Protein AF-A0A4Z0JTA6-F1 (afdb_monomer_lite)

pLDDT: mean 86.97, std 18.24, range [42.25, 98.31]

Secondary structure (DSSP, 8-state):
----HHHHHHHHHHHHHHHHHHHHHHHHHHHHHHHTT--HHHHHHHHTS-HHHHHHHHHHHS--------S--PPP-

Radius of gyration: 21.27 Å; chains: 1; bounding box: 42×38×74 Å

Sequence (77 aa):
MTVDQTALVGVVRKVARQRSKINTDYVMAILRAREEGATFGAIAEAAGTSSQAVQEIVRRHGPVKRSEPKTGVADPA

Structure (mmCIF, N/CA/C/O backbone):
data_AF-A0A4Z0JTA6-F1
#
_entry.id   AF-A0A4Z0JTA6-F1
#
loop_
_atom_site.group_PDB
_atom_site.id
_atom_site.type_symbol
_atom_site.label_atom_id
_atom_site.label_alt_id
_atom_site.label_comp_id
_atom_site.label_asym_id
_atom_site.label_entity_id
_atom_site.label_seq_id
_atom_site.pdbx_PDB_ins_code
_atom_site.Cartn_x
_atom_site.Cartn_y
_atom_site.Cartn_z
_atom_site.occupancy
_atom_site.B_iso_or_equiv
_atom_site.auth_seq_id
_atom_site.auth_comp_id
_atom_site.auth_asym_id
_atom_site.auth_atom_id
_atom_site.pdbx_PDB_model_num
ATOM 1 N N . MET A 1 1 ? 30.499 -7.237 -28.734 1.00 51.69 1 MET A N 1
ATOM 2 C CA . MET A 1 1 ? 29.474 -6.204 -28.474 1.00 51.69 1 MET A CA 1
ATOM 3 C C . MET A 1 1 ? 29.711 -5.645 -27.085 1.00 51.69 1 MET A C 1
ATOM 5 O O . MET A 1 1 ? 29.778 -6.433 -26.152 1.00 51.69 1 MET A O 1
ATOM 9 N N . THR A 1 2 ? 29.908 -4.337 -26.946 1.00 77.88 2 THR A N 1
ATOM 10 C CA . THR A 1 2 ? 30.051 -3.677 -25.642 1.00 77.88 2 THR A CA 1
ATOM 11 C C . THR A 1 2 ? 28.717 -3.062 -25.245 1.00 77.88 2 THR A C 1
ATOM 13 O O . THR A 1 2 ? 28.064 -2.387 -26.036 1.00 77.88 2 THR A O 1
ATOM 16 N N . VAL A 1 3 ? 28.283 -3.355 -24.026 1.00 81.50 3 VAL A N 1
ATOM 17 C CA . VAL A 1 3 ? 27.050 -2.819 -23.455 1.00 81.50 3 VAL A CA 1
ATOM 18 C C . VAL A 1 3 ? 27.302 -1.380 -23.005 1.00 81.50 3 VAL A C 1
ATOM 20 O O . VAL A 1 3 ? 28.251 -1.134 -22.260 1.00 81.50 3 VAL A O 1
ATOM 23 N N . ASP A 1 4 ? 26.450 -0.439 -23.418 1.00 91.00 4 ASP A N 1
ATOM 24 C CA . ASP A 1 4 ? 26.481 0.933 -22.900 1.00 91.00 4 ASP A CA 1
ATOM 25 C C . ASP A 1 4 ? 25.978 0.953 -21.446 1.00 91.00 4 ASP A C 1
ATOM 27 O O . ASP A 1 4 ? 24.775 0.897 -21.161 1.00 91.00 4 ASP A O 1
ATOM 31 N N . GLN A 1 5 ? 26.923 1.014 -20.507 1.00 92.12 5 GLN A N 1
ATOM 32 C CA . GLN A 1 5 ? 26.629 1.047 -19.076 1.00 92.12 5 GLN A CA 1
ATOM 33 C C . GLN A 1 5 ? 25.837 2.294 -18.664 1.00 92.12 5 GLN A C 1
ATOM 35 O O . GLN A 1 5 ? 25.001 2.208 -17.762 1.00 92.12 5 GLN A O 1
ATOM 40 N N . THR A 1 6 ? 26.051 3.437 -19.320 1.00 93.62 6 THR A N 1
ATOM 41 C CA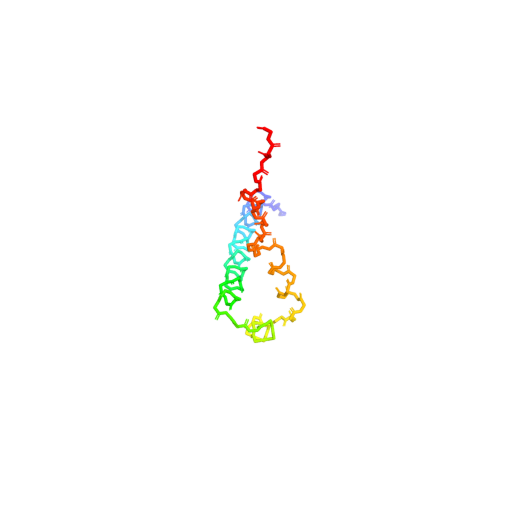 . THR A 1 6 ? 25.352 4.687 -18.990 1.00 93.62 6 THR A CA 1
ATOM 42 C C . THR A 1 6 ? 23.868 4.557 -19.305 1.00 93.62 6 THR A C 1
ATOM 44 O O . THR A 1 6 ? 23.022 4.895 -18.468 1.00 93.62 6 THR A O 1
ATOM 47 N N . ALA A 1 7 ? 23.545 3.996 -20.474 1.00 93.25 7 ALA A N 1
ATOM 48 C CA . ALA A 1 7 ? 22.169 3.719 -20.866 1.00 93.25 7 ALA A CA 1
ATOM 49 C C . ALA A 1 7 ? 21.486 2.755 -19.879 1.00 93.25 7 ALA A C 1
ATOM 51 O O . ALA A 1 7 ? 20.383 3.038 -19.400 1.00 93.25 7 ALA A O 1
ATOM 52 N N . LEU A 1 8 ? 22.161 1.663 -19.495 1.00 95.12 8 LEU A N 1
ATOM 53 C CA . LEU A 1 8 ? 21.620 0.697 -18.532 1.00 95.12 8 LEU A CA 1
ATOM 54 C C . LEU A 1 8 ? 21.359 1.307 -17.151 1.00 95.12 8 LEU A C 1
ATOM 56 O O . LEU A 1 8 ? 20.272 1.140 -16.594 1.00 95.12 8 LEU A O 1
ATOM 60 N N . VAL A 1 9 ? 22.318 2.052 -16.598 1.00 96.81 9 VAL A N 1
ATOM 61 C CA . VAL A 1 9 ? 22.145 2.727 -15.301 1.00 96.81 9 VAL A CA 1
ATOM 62 C C . VAL A 1 9 ? 21.003 3.749 -15.368 1.00 96.81 9 VAL A C 1
ATOM 64 O O . VAL A 1 9 ? 20.236 3.888 -14.410 1.00 96.81 9 VAL A O 1
ATOM 67 N N . GLY A 1 10 ? 20.831 4.429 -16.506 1.00 97.31 10 GLY A N 1
ATOM 68 C CA . GLY A 1 10 ? 19.693 5.314 -16.761 1.00 97.31 10 GLY A CA 1
ATOM 69 C C . GLY A 1 10 ? 18.340 4.603 -16.638 1.00 97.31 10 GLY A C 1
ATOM 70 O O . GLY A 1 10 ? 17.442 5.105 -15.950 1.00 97.31 10 GLY A O 1
ATOM 71 N N . VAL A 1 11 ? 18.208 3.410 -17.231 1.00 96.94 11 VAL A N 1
ATOM 72 C CA . VAL A 1 11 ? 17.001 2.570 -17.127 1.00 96.94 11 VAL A CA 1
ATOM 73 C C . VAL A 1 11 ? 16.746 2.151 -15.679 1.00 96.94 11 VAL A C 1
ATOM 75 O O . VAL A 1 11 ? 15.634 2.341 -15.181 1.00 96.94 11 VAL A O 1
ATOM 78 N N . VAL A 1 12 ? 17.769 1.672 -14.965 1.00 97.38 12 VAL A N 1
ATOM 79 C CA . VAL A 1 12 ? 17.639 1.269 -13.551 1.00 97.38 12 VAL A CA 1
ATOM 80 C C . VAL A 1 12 ? 17.149 2.434 -12.689 1.00 97.38 12 VAL A C 1
ATOM 82 O O . VAL A 1 12 ? 16.214 2.270 -11.906 1.00 97.38 12 VAL A O 1
ATOM 85 N N . ARG A 1 13 ? 17.702 3.643 -12.870 1.00 97.69 13 ARG A N 1
ATOM 86 C CA . ARG A 1 13 ? 17.251 4.847 -12.146 1.00 97.69 13 ARG A CA 1
ATOM 87 C C . ARG A 1 13 ? 15.786 5.177 -12.429 1.00 97.69 13 ARG A C 1
ATOM 89 O O . ARG A 1 13 ? 15.065 5.585 -11.518 1.00 97.69 13 ARG A O 1
ATOM 96 N N . LYS A 1 14 ? 15.334 5.016 -13.676 1.00 97.56 14 LYS A N 1
ATOM 97 C CA . LYS A 1 14 ? 13.929 5.235 -14.050 1.00 97.56 14 LYS A CA 1
ATOM 98 C C . LYS A 1 14 ? 13.010 4.234 -13.343 1.00 97.56 14 LYS A C 1
ATOM 100 O O . LYS A 1 14 ? 12.041 4.659 -12.717 1.00 97.56 14 LYS A O 1
ATOM 105 N N . VAL A 1 15 ? 13.351 2.945 -13.377 1.00 97.38 15 VAL A N 1
ATOM 106 C CA . VAL A 1 15 ? 12.588 1.879 -12.705 1.00 97.38 15 VAL A CA 1
ATOM 107 C C . VAL A 1 15 ? 12.557 2.092 -11.191 1.00 97.38 15 VAL A C 1
ATOM 109 O O . VAL A 1 15 ? 11.494 2.002 -10.580 1.00 97.38 15 VAL A O 1
ATOM 112 N N . ALA A 1 16 ? 13.689 2.449 -10.582 1.00 97.75 16 ALA A N 1
ATOM 113 C CA . ALA A 1 16 ? 13.772 2.714 -9.149 1.00 97.75 16 ALA A CA 1
ATOM 114 C C . ALA A 1 16 ? 12.837 3.854 -8.716 1.00 97.75 16 ALA A C 1
ATOM 116 O O . ALA A 1 16 ? 12.109 3.708 -7.734 1.00 97.75 16 ALA A O 1
ATOM 117 N N . ARG A 1 17 ? 12.790 4.959 -9.476 1.00 97.19 17 ARG A N 1
ATOM 118 C CA . ARG A 1 17 ? 11.861 6.073 -9.213 1.00 97.19 17 ARG A CA 1
ATOM 119 C C . ARG A 1 17 ? 10.401 5.647 -9.328 1.00 97.19 17 ARG A C 1
ATOM 121 O O . ARG A 1 17 ? 9.601 5.989 -8.461 1.00 97.19 17 ARG A O 1
ATOM 128 N N . GLN A 1 18 ? 10.059 4.878 -10.361 1.00 97.25 18 GLN A N 1
ATOM 129 C CA . GLN A 1 18 ? 8.698 4.375 -10.542 1.00 97.25 18 GLN A CA 1
ATOM 130 C C . GLN A 1 18 ? 8.285 3.450 -9.393 1.00 97.25 18 GLN A C 1
ATOM 132 O O . GLN A 1 18 ? 7.221 3.639 -8.809 1.00 97.25 18 GLN A O 1
ATOM 137 N N . ARG A 1 19 ? 9.150 2.503 -9.012 1.00 97.12 19 ARG A N 1
ATOM 138 C CA . ARG A 1 19 ? 8.919 1.610 -7.871 1.00 97.12 19 ARG A CA 1
ATOM 139 C C . ARG A 1 19 ? 8.757 2.390 -6.569 1.00 97.12 19 ARG A C 1
ATOM 141 O O . ARG A 1 19 ? 7.888 2.055 -5.774 1.00 97.12 19 ARG A O 1
ATOM 148 N N . SER A 1 20 ? 9.577 3.421 -6.355 1.00 95.31 20 SER A N 1
ATOM 149 C CA . SER A 1 20 ? 9.477 4.285 -5.177 1.00 95.31 20 SER A CA 1
ATOM 150 C C . SER A 1 20 ? 8.107 4.952 -5.097 1.00 95.31 20 SER A C 1
ATOM 152 O O . SER A 1 20 ? 7.473 4.881 -4.052 1.00 95.31 20 SER A O 1
ATOM 154 N N . LYS A 1 21 ? 7.627 5.533 -6.204 1.00 94.94 21 LYS A N 1
ATOM 155 C CA . LYS A 1 21 ? 6.302 6.159 -6.264 1.00 94.94 21 LYS A CA 1
ATOM 156 C C . LYS A 1 21 ? 5.180 5.155 -5.989 1.00 94.94 21 LYS A C 1
ATOM 158 O O . LYS A 1 21 ? 4.350 5.417 -5.133 1.00 94.94 21 LYS A O 1
ATOM 163 N N . ILE A 1 22 ? 5.204 3.992 -6.647 1.00 94.19 22 ILE A N 1
ATOM 164 C CA . ILE A 1 22 ? 4.209 2.928 -6.425 1.00 94.19 22 ILE A CA 1
ATOM 165 C C . ILE A 1 22 ? 4.181 2.514 -4.952 1.00 94.19 22 ILE A C 1
ATOM 167 O O . ILE A 1 22 ? 3.110 2.349 -4.381 1.00 94.19 22 ILE A O 1
ATOM 171 N N . ASN A 1 23 ? 5.350 2.377 -4.323 1.00 95.50 23 ASN A N 1
ATOM 172 C CA . ASN A 1 23 ? 5.429 2.031 -2.909 1.00 95.50 23 ASN A CA 1
ATOM 173 C C . ASN A 1 23 ? 4.846 3.138 -2.014 1.00 95.50 23 ASN A C 1
ATOM 175 O O . ASN A 1 23 ? 4.127 2.841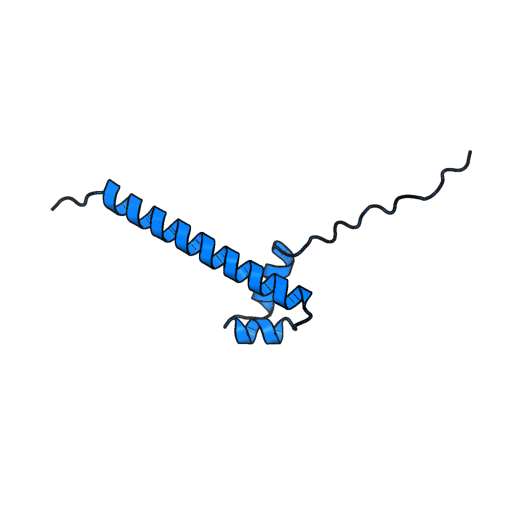 -1.068 1.00 95.50 23 ASN A O 1
ATOM 179 N N . THR A 1 24 ? 5.113 4.411 -2.319 1.00 95.25 24 THR A N 1
ATOM 180 C CA . THR A 1 24 ? 4.504 5.539 -1.600 1.00 95.25 24 THR A CA 1
ATOM 181 C C . THR A 1 24 ? 2.984 5.529 -1.731 1.00 95.25 24 THR A C 1
ATOM 183 O O . THR A 1 24 ? 2.299 5.578 -0.713 1.00 95.25 24 THR A O 1
ATOM 186 N N . ASP A 1 25 ? 2.458 5.413 -2.950 1.00 96.75 25 ASP A N 1
ATOM 187 C CA . ASP A 1 25 ? 1.014 5.401 -3.207 1.00 96.75 25 ASP A CA 1
ATOM 188 C C . ASP A 1 25 ? 0.341 4.218 -2.485 1.00 96.75 25 ASP A C 1
ATOM 190 O O . ASP A 1 25 ? -0.694 4.379 -1.836 1.00 96.75 25 ASP A O 1
ATOM 194 N N . TYR A 1 26 ? 0.984 3.047 -2.516 1.00 96.44 26 TYR A N 1
ATOM 195 C CA . TYR A 1 26 ? 0.555 1.847 -1.799 1.00 96.44 26 TYR A CA 1
ATOM 196 C C . TYR A 1 26 ? 0.490 2.054 -0.278 1.00 96.44 26 TYR A C 1
ATOM 198 O O . TYR A 1 26 ? -0.529 1.754 0.348 1.00 96.44 26 TYR A O 1
ATOM 206 N N . VAL A 1 27 ? 1.546 2.609 0.327 1.00 97.12 27 VAL A N 1
ATOM 207 C CA . VAL A 1 27 ? 1.576 2.903 1.769 1.00 97.12 27 VAL A CA 1
ATOM 208 C C . VAL A 1 27 ? 0.492 3.917 2.139 1.00 97.12 27 VAL A C 1
ATOM 210 O O . VAL A 1 27 ? -0.239 3.692 3.101 1.00 97.12 27 VAL A O 1
ATOM 213 N N . MET A 1 28 ? 0.337 4.996 1.368 1.00 96.94 28 MET A N 1
ATOM 214 C CA . MET A 1 28 ? -0.670 6.026 1.644 1.00 96.94 28 MET A CA 1
ATOM 215 C C . MET A 1 28 ? -2.100 5.481 1.562 1.00 96.94 28 MET A C 1
ATOM 217 O O . MET A 1 28 ? -2.930 5.832 2.399 1.00 96.94 28 MET A O 1
ATOM 221 N N . ALA A 1 29 ? -2.386 4.587 0.612 1.00 97.75 29 ALA A N 1
ATOM 222 C CA . ALA A 1 29 ? -3.689 3.932 0.514 1.00 97.75 29 ALA A CA 1
ATOM 223 C C . ALA A 1 29 ? -4.002 3.080 1.757 1.00 97.75 29 ALA A C 1
ATOM 225 O O . ALA A 1 29 ? -5.110 3.155 2.289 1.00 97.75 29 ALA A O 1
ATOM 226 N N . ILE A 1 30 ? -3.018 2.326 2.265 1.00 97.88 30 ILE A N 1
ATOM 227 C CA . ILE A 1 30 ? -3.160 1.544 3.504 1.00 97.88 30 ILE A CA 1
ATOM 228 C C . ILE A 1 30 ? -3.448 2.451 4.704 1.00 97.88 30 ILE A C 1
ATOM 230 O O . ILE A 1 30 ? -4.346 2.154 5.494 1.00 97.88 30 ILE A O 1
ATOM 234 N N . LEU A 1 31 ? -2.696 3.546 4.855 1.00 97.19 31 LEU A N 1
ATOM 235 C CA . LEU A 1 31 ? -2.878 4.475 5.973 1.00 97.19 31 LEU A CA 1
ATOM 236 C C . LEU A 1 31 ? -4.259 5.126 5.936 1.00 97.19 31 LEU A C 1
ATOM 238 O O . LEU A 1 31 ? -4.961 5.112 6.943 1.00 97.19 31 LEU A O 1
ATOM 242 N N . ARG A 1 32 ? -4.689 5.595 4.763 1.00 96.81 32 ARG A N 1
ATOM 243 C CA . ARG A 1 32 ? -6.011 6.195 4.583 1.00 96.81 32 ARG A CA 1
ATOM 244 C C . ARG A 1 32 ? -7.138 5.213 4.900 1.00 96.81 32 ARG A C 1
ATOM 246 O O . ARG A 1 32 ? -8.038 5.552 5.657 1.00 96.81 32 ARG A O 1
ATOM 253 N N . ALA A 1 33 ? -7.070 3.978 4.400 1.00 97.56 33 ALA A N 1
ATOM 254 C CA . ALA A 1 33 ? -8.073 2.959 4.718 1.00 97.56 33 ALA A CA 1
ATOM 255 C C . ALA A 1 33 ? -8.142 2.670 6.230 1.00 97.56 33 ALA A C 1
ATOM 257 O O . ALA A 1 33 ? -9.217 2.431 6.780 1.00 97.56 33 ALA A O 1
ATOM 258 N N . ARG A 1 34 ? -6.999 2.730 6.929 1.00 96.50 34 ARG A N 1
ATOM 259 C CA . ARG A 1 34 ? -6.956 2.617 8.392 1.00 96.50 34 ARG A CA 1
ATOM 260 C C . ARG A 1 34 ? -7.549 3.817 9.113 1.00 96.50 34 ARG A C 1
ATOM 262 O O . ARG A 1 34 ? -8.214 3.603 10.125 1.00 96.50 34 ARG A O 1
ATOM 269 N N . GLU A 1 35 ? -7.314 5.029 8.626 1.00 95.62 35 GLU A N 1
ATOM 270 C CA . GLU A 1 35 ? -7.925 6.258 9.148 1.00 95.62 35 GLU A CA 1
ATOM 271 C C . GLU A 1 35 ? -9.447 6.255 8.956 1.00 95.62 35 GLU A C 1
ATOM 273 O O . GLU A 1 35 ? -10.178 6.648 9.861 1.00 95.62 35 GLU A O 1
ATOM 278 N N . GLU A 1 36 ? -9.929 5.714 7.835 1.00 97.06 36 GLU A N 1
ATOM 279 C CA . GLU A 1 36 ? -11.354 5.514 7.537 1.00 97.06 36 GLU A CA 1
ATOM 280 C C . GLU A 1 36 ? -11.986 4.342 8.326 1.00 97.06 36 GLU A C 1
ATOM 282 O O . GLU A 1 36 ? -13.193 4.123 8.261 1.00 97.06 36 GLU A O 1
ATOM 287 N N . GLY A 1 37 ? -11.195 3.599 9.112 1.00 96.31 37 GLY A N 1
ATOM 288 C CA . GLY A 1 37 ? -11.680 2.575 10.044 1.00 96.31 37 GLY A CA 1
ATOM 289 C C . GLY A 1 37 ? -11.699 1.136 9.511 1.00 96.31 37 GLY A C 1
ATOM 290 O O . GLY A 1 37 ? -12.056 0.220 10.258 1.00 96.31 37 GLY A O 1
ATOM 291 N N . ALA A 1 38 ? -11.272 0.884 8.270 1.00 97.69 38 ALA A N 1
AT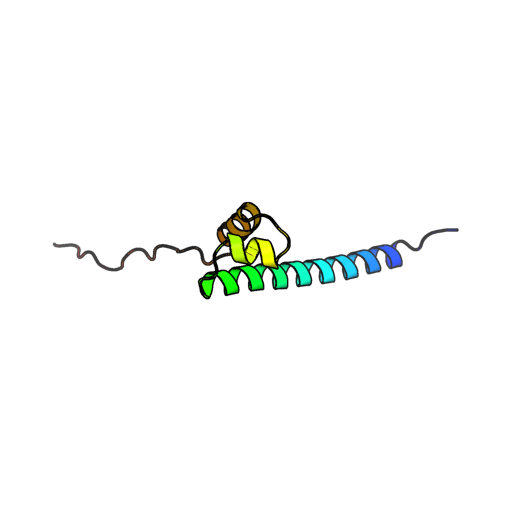OM 292 C CA . ALA A 1 38 ? -11.249 -0.464 7.691 1.00 97.69 38 ALA A CA 1
ATOM 293 C C . ALA A 1 38 ? -10.273 -1.382 8.435 1.00 97.69 38 ALA A C 1
ATOM 295 O O . ALA A 1 38 ? -9.149 -0.974 8.710 1.00 97.69 38 ALA A O 1
ATOM 296 N N . THR A 1 39 ? -10.651 -2.627 8.751 1.00 98.06 39 THR A N 1
ATOM 297 C CA . THR A 1 39 ? -9.827 -3.565 9.548 1.00 98.06 39 THR A CA 1
ATOM 298 C C . THR A 1 39 ? -8.517 -3.965 8.849 1.00 98.06 39 THR A C 1
ATOM 300 O O . THR A 1 39 ? -8.418 -3.934 7.624 1.00 98.06 39 THR A O 1
ATOM 303 N N . PHE A 1 40 ? -7.495 -4.392 9.609 1.00 97.69 40 PHE A N 1
ATOM 304 C CA . PHE A 1 40 ? -6.256 -4.925 9.013 1.00 97.69 40 PHE A CA 1
ATOM 305 C C . PHE A 1 40 ? -6.505 -6.150 8.118 1.00 97.69 40 PHE A C 1
ATOM 307 O O . PHE A 1 40 ? -5.773 -6.348 7.153 1.00 97.69 40 PHE A O 1
ATOM 314 N N . GLY A 1 41 ? -7.526 -6.959 8.425 1.00 98.25 41 GLY A N 1
ATOM 315 C CA . GLY A 1 41 ? -7.962 -8.087 7.595 1.00 98.25 41 GLY A CA 1
ATOM 316 C C . GLY A 1 41 ? -8.489 -7.637 6.236 1.00 98.25 41 GLY A C 1
ATOM 317 O O . GLY A 1 41 ? -7.963 -8.059 5.213 1.00 98.25 41 GLY A O 1
ATOM 318 N N . ALA A 1 42 ? -9.453 -6.715 6.232 1.00 98.31 42 ALA A N 1
ATOM 319 C CA . ALA A 1 42 ? -10.074 -6.220 5.003 1.00 98.31 42 ALA A CA 1
ATOM 320 C C . ALA A 1 42 ? -9.065 -5.525 4.073 1.00 98.31 42 ALA A C 1
ATOM 322 O O . ALA A 1 42 ? -9.075 -5.732 2.862 1.00 98.31 42 ALA A O 1
ATOM 323 N N . ILE A 1 43 ? -8.147 -4.735 4.639 1.00 98.31 43 ILE A N 1
ATOM 324 C CA . ILE A 1 43 ? -7.086 -4.087 3.856 1.00 98.31 43 ILE A CA 1
ATOM 325 C C . ILE A 1 43 ? -6.121 -5.127 3.288 1.00 98.31 43 ILE A C 1
ATOM 327 O O . ILE A 1 43 ? -5.711 -5.005 2.140 1.00 98.31 43 ILE A O 1
ATOM 331 N N . ALA A 1 44 ? -5.750 -6.139 4.074 1.00 98.12 44 ALA A N 1
ATOM 332 C CA . ALA A 1 44 ? -4.834 -7.184 3.632 1.00 98.12 44 ALA A CA 1
ATOM 333 C C . ALA A 1 44 ? -5.403 -7.987 2.457 1.00 98.12 44 ALA A C 1
ATOM 335 O O . ALA A 1 44 ? -4.688 -8.225 1.485 1.00 98.12 44 ALA A O 1
ATOM 336 N N . GLU A 1 45 ? -6.690 -8.328 2.520 1.00 98.12 45 GLU A N 1
ATOM 337 C CA . GLU A 1 45 ? -7.412 -8.986 1.432 1.00 98.12 45 GLU A CA 1
ATOM 338 C C . GLU A 1 45 ? -7.409 -8.128 0.160 1.00 98.12 45 GLU A C 1
ATOM 340 O O . GLU A 1 45 ? -6.974 -8.592 -0.893 1.00 98.12 45 GLU A O 1
ATOM 345 N N . ALA A 1 46 ? -7.782 -6.849 0.268 1.00 97.62 46 ALA A N 1
ATOM 346 C CA . ALA A 1 46 ? -7.798 -5.928 -0.870 1.00 97.62 46 ALA A CA 1
ATOM 347 C C . ALA A 1 46 ? -6.399 -5.669 -1.461 1.00 97.62 46 ALA A C 1
ATOM 349 O O . ALA A 1 46 ? -6.244 -5.522 -2.672 1.00 97.62 46 ALA A O 1
ATOM 350 N N . ALA A 1 47 ? -5.371 -5.613 -0.613 1.00 95.31 47 ALA A N 1
ATOM 351 C CA . ALA A 1 47 ? -3.987 -5.373 -1.008 1.00 95.31 47 ALA A CA 1
ATOM 352 C C . ALA A 1 47 ? -3.258 -6.637 -1.501 1.00 95.31 47 ALA A C 1
ATOM 354 O O . ALA A 1 47 ? -2.120 -6.534 -1.961 1.00 95.31 47 ALA A O 1
ATOM 355 N N . GLY A 1 48 ? -3.867 -7.824 -1.385 1.00 97.00 48 GLY A N 1
ATOM 356 C CA . GLY A 1 48 ? -3.225 -9.093 -1.732 1.00 97.00 48 GLY A CA 1
ATOM 357 C C . GLY A 1 48 ? -2.010 -9.410 -0.851 1.00 97.00 48 GLY A C 1
ATOM 358 O O . GLY A 1 48 ? -0.994 -9.904 -1.340 1.00 97.00 48 GLY A O 1
ATOM 359 N N . THR A 1 49 ? -2.078 -9.084 0.442 1.00 96.69 49 THR A N 1
ATOM 360 C CA . THR A 1 49 ? -0.980 -9.275 1.403 1.00 96.69 49 THR A CA 1
ATOM 361 C C . THR A 1 49 ? -1.484 -9.842 2.736 1.00 96.69 49 THR A C 1
ATOM 363 O O . THR A 1 49 ? -2.655 -10.177 2.876 1.00 96.69 49 THR A O 1
ATOM 366 N N . SER A 1 50 ? -0.607 -9.988 3.734 1.00 98.12 50 SER A N 1
ATOM 367 C CA . SER A 1 50 ? -0.991 -10.455 5.071 1.00 98.12 50 SER A CA 1
ATOM 368 C C . SER A 1 50 ? -1.376 -9.298 5.998 1.00 98.12 50 SER A C 1
ATOM 370 O O . SER A 1 50 ? -0.807 -8.206 5.937 1.00 98.12 50 SER A O 1
ATOM 372 N N . SER A 1 51 ? -2.294 -9.540 6.938 1.00 97.94 51 SER A N 1
ATOM 373 C CA . SER A 1 51 ? -2.676 -8.533 7.944 1.00 97.94 51 SER A CA 1
ATOM 374 C C . SER A 1 51 ? -1.505 -8.094 8.821 1.00 97.94 51 SER A C 1
ATOM 376 O O . SER A 1 51 ? -1.447 -6.936 9.226 1.00 97.94 51 SER A O 1
ATOM 378 N N . GLN A 1 52 ? -0.537 -8.983 9.056 1.00 98.25 52 GLN A N 1
ATOM 379 C CA . GLN A 1 52 ? 0.702 -8.646 9.753 1.00 98.25 52 GLN A CA 1
ATOM 380 C C . GLN A 1 52 ? 1.535 -7.622 8.966 1.00 98.25 52 GLN A C 1
ATOM 382 O O . GLN A 1 52 ? 2.066 -6.684 9.559 1.00 98.25 52 GLN A O 1
ATOM 387 N N . ALA A 1 53 ? 1.624 -7.756 7.638 1.00 97.25 53 ALA A N 1
ATOM 388 C CA . ALA A 1 53 ? 2.324 -6.785 6.799 1.00 97.25 53 ALA A CA 1
ATOM 389 C C . ALA A 1 53 ? 1.634 -5.414 6.835 1.00 97.25 53 ALA A C 1
ATOM 391 O O . ALA A 1 53 ? 2.302 -4.393 6.995 1.00 97.25 53 ALA A O 1
ATOM 392 N N . VAL A 1 54 ? 0.298 -5.386 6.769 1.00 98.00 54 VAL A N 1
ATOM 393 C CA . VAL A 1 54 ? -0.484 -4.146 6.901 1.00 98.00 54 VAL A CA 1
ATOM 394 C C . VAL A 1 54 ? -0.257 -3.494 8.268 1.00 98.00 54 VAL A C 1
ATOM 396 O O . VAL A 1 54 ? 0.006 -2.293 8.340 1.00 98.00 54 VAL A O 1
ATOM 399 N N . GLN A 1 55 ? -0.308 -4.271 9.353 1.00 97.56 55 GLN A N 1
ATOM 400 C CA . GLN A 1 55 ? -0.057 -3.775 10.708 1.00 97.56 55 GLN A CA 1
ATOM 401 C C . GLN A 1 55 ? 1.345 -3.166 10.831 1.00 97.56 55 GLN A C 1
ATOM 403 O O . GLN A 1 55 ? 1.504 -2.095 11.415 1.00 97.56 55 GLN A O 1
ATOM 408 N N . GLU A 1 56 ? 2.353 -3.812 10.248 1.00 97.81 56 GLU A N 1
ATOM 409 C CA . GLU A 1 56 ? 3.728 -3.322 10.269 1.00 97.81 56 GLU A CA 1
ATOM 410 C C . GLU A 1 56 ? 3.901 -2.029 9.458 1.00 97.81 56 GLU A C 1
ATOM 412 O O . GLU A 1 56 ? 4.589 -1.113 9.909 1.00 97.81 56 GLU A O 1
ATOM 417 N N . ILE A 1 57 ? 3.242 -1.908 8.300 1.00 96.56 57 ILE A N 1
ATOM 418 C CA . ILE A 1 57 ? 3.224 -0.668 7.506 1.00 96.56 57 ILE A CA 1
ATOM 419 C C . ILE A 1 57 ? 2.628 0.475 8.329 1.00 96.56 57 ILE A C 1
ATOM 421 O O . ILE A 1 57 ? 3.235 1.539 8.444 1.00 96.56 57 ILE A O 1
ATOM 425 N N . VAL A 1 58 ? 1.478 0.244 8.959 1.00 96.62 58 VAL A N 1
ATOM 426 C CA . VAL A 1 58 ? 0.790 1.249 9.781 1.00 96.62 58 VAL A CA 1
ATOM 427 C C . VAL A 1 58 ? 1.628 1.624 11.000 1.00 96.62 58 VAL A C 1
ATOM 429 O O . VAL A 1 58 ? 1.718 2.798 11.341 1.00 96.62 58 VAL A O 1
ATOM 432 N N . ARG A 1 59 ? 2.314 0.661 11.622 1.00 95.88 59 ARG A N 1
ATOM 433 C CA . ARG A 1 59 ? 3.231 0.916 12.739 1.00 95.88 59 ARG A CA 1
ATOM 434 C C . ARG A 1 59 ? 4.430 1.783 12.333 1.00 95.88 59 ARG A C 1
ATOM 436 O O . ARG A 1 59 ? 4.888 2.590 13.135 1.00 95.88 59 ARG A O 1
ATOM 443 N N . ARG A 1 60 ? 4.971 1.591 11.124 1.00 95.69 60 ARG A N 1
ATOM 444 C CA . ARG A 1 60 ? 6.158 2.316 10.627 1.00 95.69 60 ARG A CA 1
ATOM 445 C C . ARG A 1 60 ? 5.842 3.694 10.054 1.00 95.69 60 ARG A C 1
ATOM 447 O O . ARG A 1 60 ? 6.684 4.581 10.147 1.00 95.69 60 ARG A O 1
ATOM 454 N N . HIS A 1 61 ? 4.683 3.838 9.417 1.00 94.00 61 HIS A N 1
ATOM 455 C CA . HIS A 1 61 ? 4.354 4.998 8.583 1.00 94.00 61 HIS A CA 1
ATOM 456 C C . HIS A 1 61 ? 3.103 5.749 9.032 1.00 94.00 61 HIS A C 1
ATOM 458 O O . HIS A 1 61 ? 2.898 6.879 8.598 1.00 94.00 61 HIS A O 1
ATOM 464 N N . GLY A 1 62 ? 2.266 5.140 9.872 1.00 87.25 62 GLY A N 1
ATOM 465 C CA . GLY A 1 62 ? 1.109 5.813 10.441 1.00 87.25 62 GLY A CA 1
ATOM 466 C C . GLY A 1 62 ? 1.531 6.959 11.357 1.00 87.25 62 GLY A C 1
ATOM 467 O O . GLY A 1 62 ? 2.687 7.009 11.795 1.00 87.25 62 GLY A O 1
ATOM 468 N N . PRO A 1 63 ? 0.608 7.885 11.660 1.00 78.25 63 PRO A N 1
ATOM 469 C CA . PRO A 1 63 ? 0.889 8.969 12.580 1.00 78.25 63 PRO A CA 1
ATOM 470 C C . PRO A 1 63 ? 1.377 8.364 13.893 1.00 78.25 63 PRO A C 1
ATOM 472 O O . PRO A 1 63 ? 0.643 7.661 14.594 1.00 78.25 63 PRO A O 1
ATOM 475 N N . VAL A 1 64 ? 2.643 8.624 14.224 1.00 61.84 64 VAL A N 1
ATOM 476 C CA . VAL A 1 64 ? 3.134 8.408 15.578 1.00 61.84 64 VAL A CA 1
ATOM 477 C C . VAL A 1 64 ? 2.209 9.265 16.422 1.00 61.84 64 VAL A C 1
ATOM 479 O O . VAL A 1 64 ? 2.245 10.491 16.306 1.00 61.84 64 VAL A O 1
ATOM 482 N N . LYS A 1 65 ? 1.351 8.651 17.244 1.00 53.72 65 LYS A N 1
ATOM 483 C CA . LYS A 1 65 ? 0.799 9.349 18.402 1.00 53.72 65 LYS A CA 1
ATOM 484 C C . LYS A 1 65 ? 2.012 9.724 19.241 1.00 53.72 65 LYS A C 1
ATOM 486 O O . LYS A 1 65 ? 2.412 8.993 20.141 1.00 53.72 65 LYS A O 1
ATOM 491 N N . ARG A 1 66 ? 2.661 10.836 18.895 1.00 47.50 66 ARG A N 1
ATOM 492 C CA . ARG A 1 66 ? 3.457 11.595 19.830 1.00 47.50 66 ARG A CA 1
ATOM 493 C C . ARG A 1 66 ? 2.400 11.972 20.840 1.00 47.50 66 ARG A C 1
ATOM 495 O O . ARG A 1 66 ? 1.532 12.783 20.539 1.00 47.50 66 ARG A O 1
ATOM 502 N N . SER A 1 67 ? 2.363 11.247 21.950 1.00 44.78 67 SER A N 1
ATOM 503 C CA . SER A 1 67 ? 1.680 11.722 23.134 1.00 44.78 67 SER A CA 1
ATOM 504 C C . SER A 1 67 ? 2.207 13.135 23.314 1.00 44.78 67 SER A C 1
ATOM 506 O O . SER A 1 67 ? 3.379 13.310 23.648 1.00 44.78 67 SER A O 1
ATOM 508 N N . GLU A 1 68 ? 1.413 14.138 22.946 1.00 42.25 68 GLU A N 1
ATOM 509 C CA . GLU A 1 68 ? 1.705 15.499 23.347 1.00 42.25 68 GLU A CA 1
ATOM 510 C C . GLU A 1 68 ? 1.906 15.413 24.863 1.00 42.25 68 GLU A C 1
ATOM 512 O O . GLU A 1 68 ? 1.062 14.817 25.550 1.00 42.25 68 GLU A O 1
ATOM 517 N N . PRO A 1 69 ? 3.047 15.869 25.409 1.00 46.81 69 PRO A N 1
ATOM 518 C CA . PRO A 1 69 ? 3.142 15.997 26.848 1.00 46.81 69 PRO A CA 1
ATOM 519 C C . PRO A 1 69 ? 1.990 16.918 27.231 1.00 46.81 69 PRO A C 1
ATOM 521 O O . PRO A 1 69 ? 1.894 18.024 26.703 1.00 46.81 69 PRO A O 1
ATOM 524 N N . LYS A 1 70 ? 1.068 16.423 28.063 1.00 44.03 70 LYS A N 1
ATOM 525 C CA . LYS A 1 70 ? -0.042 17.219 28.582 1.00 44.03 70 LYS A CA 1
ATOM 526 C C . LYS A 1 70 ? 0.543 18.523 29.119 1.00 44.03 70 LYS A C 1
ATOM 528 O O . LYS A 1 70 ? 1.215 18.517 30.148 1.00 44.03 70 LYS A O 1
ATOM 533 N N . THR A 1 71 ? 0.317 19.626 28.414 1.00 53.50 71 THR A N 1
ATOM 534 C CA . THR A 1 71 ? 0.489 20.955 28.982 1.00 53.50 71 THR A CA 1
ATOM 535 C C . THR A 1 71 ? -0.414 21.033 30.208 1.00 53.50 71 THR A C 1
ATOM 537 O O . THR A 1 71 ? -1.618 20.810 30.100 1.00 53.50 71 THR A O 1
ATOM 540 N N . GLY A 1 72 ? 0.172 21.345 31.363 1.00 53.53 72 GLY A N 1
ATOM 541 C CA . GLY A 1 72 ? -0.563 21.761 32.553 1.00 53.53 72 GLY A CA 1
ATOM 542 C C . GLY A 1 72 ? -0.727 20.687 33.623 1.00 53.53 72 GLY A C 1
ATOM 543 O O . GLY A 1 72 ? -1.790 20.088 33.758 1.00 53.53 72 GLY A O 1
ATOM 544 N N . VAL A 1 73 ? 0.287 20.545 34.473 1.00 46.25 73 VAL A N 1
ATOM 545 C CA . VAL A 1 73 ? 0.040 20.456 35.916 1.00 46.25 73 VAL A CA 1
ATOM 546 C C . VAL A 1 73 ? 0.80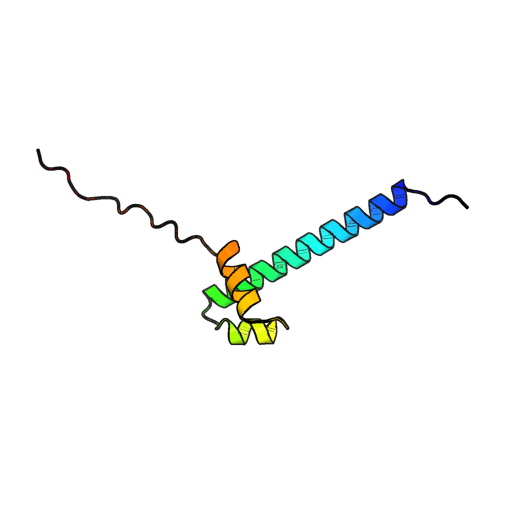0 21.617 36.542 1.00 46.25 73 VAL A C 1
ATOM 548 O O . VAL A 1 73 ? 1.988 21.794 36.286 1.00 46.25 73 VAL A O 1
ATOM 551 N N . ALA A 1 74 ? 0.046 22.454 37.248 1.00 55.62 74 ALA A N 1
ATOM 552 C CA . ALA A 1 74 ? 0.498 23.630 37.968 1.00 55.62 74 ALA A CA 1
ATOM 553 C C . ALA A 1 74 ? 1.607 23.284 38.969 1.00 55.62 74 ALA A C 1
ATOM 555 O O . ALA A 1 74 ? 1.523 22.258 39.644 1.00 55.62 74 ALA A O 1
ATOM 556 N N . ASP A 1 75 ? 2.596 24.164 39.084 1.00 46.62 75 ASP A N 1
ATOM 557 C CA . ASP A 1 75 ? 3.546 24.146 40.192 1.00 46.62 75 ASP A CA 1
ATOM 558 C C . ASP A 1 75 ? 3.008 25.083 41.290 1.00 46.62 75 ASP A C 1
ATOM 560 O O . 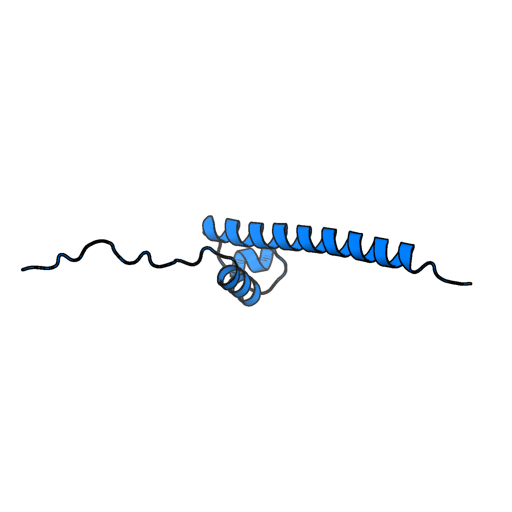ASP A 1 75 ? 2.727 26.249 40.987 1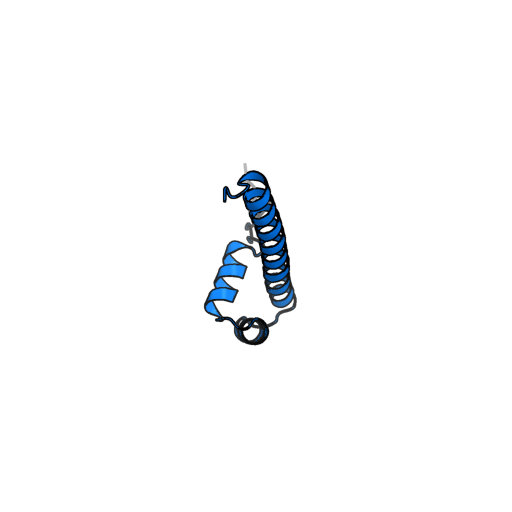.00 46.62 75 ASP A O 1
ATOM 564 N N . PRO A 1 76 ? 2.768 24.606 42.524 1.00 64.38 76 PRO A N 1
ATOM 565 C CA . PRO A 1 76 ? 2.446 25.462 43.652 1.00 64.38 76 PRO A CA 1
ATOM 566 C C . PRO A 1 76 ? 3.731 25.899 44.371 1.00 64.38 76 PRO A C 1
ATOM 568 O O . PRO A 1 76 ? 4.452 25.066 44.920 1.00 64.38 76 PRO A O 1
ATOM 571 N N . ALA A 1 77 ? 3.965 27.210 44.440 1.00 54.12 77 ALA A N 1
ATOM 572 C CA . ALA A 1 77 ? 4.797 27.843 45.464 1.00 54.12 77 ALA A CA 1
ATOM 573 C C . ALA A 1 77 ? 4.222 29.218 45.819 1.00 54.12 77 ALA A C 1
ATOM 575 O O . ALA A 1 77 ? 3.937 29.993 44.877 1.00 54.12 77 ALA A O 1
#

Foldseek 3Di:
DDDDPVVVVVVVVVVVVVVVVVVVVLLVVLQVCVVVPNQLVRSCVVSVHDSVVSVVSCVVPNPDPPVPPPPDDDDDD